Protein AF-A0A1H8LMW8-F1 (afdb_monomer)

Nearest PDB structures (foldseek):
  7dpy-assembly1_B-2  TM=4.728E-01  e=2.181E+00  Brucella abortus bv. 1 str. 9-941
  7kcg-assembly1_A  TM=3.922E-01  e=5.193E+00  Culex quinquefasciatus
  5kis-assembly1_B  TM=4.018E-01  e=8.014E+00  Yersinia entomophaga

Secondary structure (DSSP, 8-state):
-PPEEETTTTEEEEEETTEEEETTTTEEEEEEEETTEEEEEETTTTEEEEEEEETTEEEEEETTTTEEEEEE-

Radius of gyration: 13.05 Å; Cα contacts (8 Å, |Δi|>4): 142; chains: 1; bounding box: 30×23×28 Å

Mean predicted aligned error: 3.63 Å

Foldseek 3Di:
DDFDADPVLRWTWDDDDQWIATPSVRFIKGWDDDPQKIKIAGPVLGWIKIWGDDDQKIWIQTPSVNDIDIDGD

Solvent-accessibl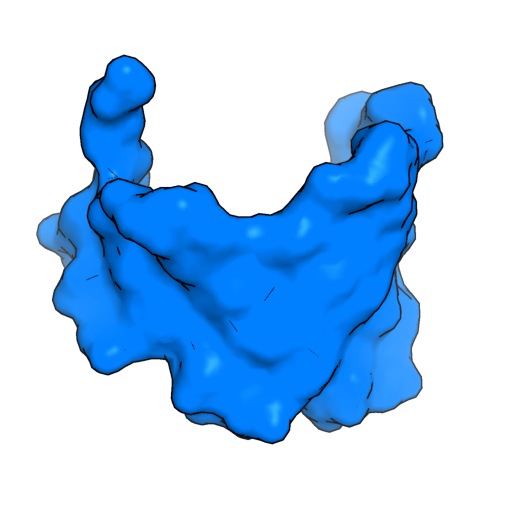e surface area (backbone atoms only — not comparable to full-atom values): 4127 Å² total; per-residue (Å²): 134,79,76,50,68,43,77,89,68,71,22,51,35,48,77,58,92,48,32,41,36,34,65,63,79,71,41,39,34,43,51,48,76,58,91,54,35,37,35,37,36,36,62,74,86,70,29,47,36,38,34,36,54,58,93,59,32,39,43,36,38,36,59,75,76,72,43,79,48,78,48,76,115

Sequence (73 aa):
MTPSYDYEAGAHIGNSGSNLYHYGVGSHISLNVNGNKFSGYDYDGGHHFTGSVTGKTVNLYDYGEGSYFNYSV

pLDDT: mean 94.36, std 8.21, range [52.0, 98.75]

Structure (mmCIF, N/CA/C/O backbone):
data_AF-A0A1H8LMW8-F1
#
_entry.id   AF-A0A1H8LMW8-F1
#
loop_
_atom_site.group_PDB
_atom_site.id
_atom_site.type_symbol
_atom_site.label_atom_id
_atom_site.label_alt_id
_atom_site.label_comp_id
_atom_site.label_asym_id
_atom_site.label_entity_id
_atom_site.label_seq_id
_atom_site.pdbx_PDB_ins_code
_atom_site.Cartn_x
_atom_site.Cartn_y
_atom_site.Cartn_z
_atom_site.occupancy
_atom_site.B_iso_or_equiv
_atom_site.auth_seq_id
_atom_site.auth_comp_id
_atom_site.auth_asym_id
_atom_site.auth_atom_id
_atom_site.pdbx_PDB_model_num
ATOM 1 N N . MET A 1 1 ? 11.421 12.311 5.634 1.00 52.00 1 MET A N 1
ATOM 2 C CA . MET A 1 1 ? 10.860 10.953 5.781 1.00 52.00 1 MET A CA 1
ATOM 3 C C . MET A 1 1 ? 11.949 10.002 5.307 1.00 52.00 1 MET A C 1
ATOM 5 O O . MET A 1 1 ? 12.470 10.234 4.224 1.00 52.00 1 MET A O 1
ATOM 9 N N . THR A 1 2 ? 12.415 9.075 6.142 1.00 54.38 2 THR A N 1
ATOM 10 C CA . THR A 1 2 ? 13.445 8.094 5.753 1.00 54.38 2 THR A CA 1
ATOM 11 C C . THR A 1 2 ? 12.860 7.111 4.734 1.00 54.38 2 THR A C 1
ATOM 13 O O . THR A 1 2 ? 11.692 6.755 4.890 1.00 54.38 2 THR A O 1
ATOM 16 N N . PRO A 1 3 ? 13.618 6.669 3.714 1.00 67.25 3 PRO A N 1
ATOM 17 C CA . PRO A 1 3 ? 13.169 5.608 2.817 1.00 67.25 3 PRO A CA 1
ATOM 18 C C . PRO A 1 3 ? 12.833 4.358 3.633 1.00 67.25 3 PRO A C 1
ATOM 20 O O . PRO A 1 3 ? 13.634 3.944 4.473 1.00 67.25 3 PRO A O 1
ATOM 23 N N . SER A 1 4 ? 11.661 3.772 3.405 1.00 87.62 4 SER A N 1
ATOM 24 C CA . SER A 1 4 ? 11.329 2.467 3.976 1.00 87.62 4 SER A CA 1
ATOM 25 C C . SER A 1 4 ? 12.181 1.393 3.292 1.00 87.62 4 SER A C 1
ATOM 27 O O . SER A 1 4 ? 12.519 1.524 2.113 1.00 87.62 4 SER A O 1
ATOM 29 N N . TYR A 1 5 ? 12.567 0.351 4.025 1.00 92.31 5 TYR A N 1
ATOM 30 C CA . TYR A 1 5 ? 13.373 -0.750 3.500 1.00 92.31 5 TYR A CA 1
ATOM 31 C C . TYR A 1 5 ? 12.664 -2.071 3.778 1.00 92.31 5 TYR A C 1
ATOM 33 O O . TYR A 1 5 ? 12.292 -2.339 4.921 1.00 92.31 5 TYR A O 1
ATOM 41 N N . ASP A 1 6 ? 12.475 -2.863 2.730 1.00 93.12 6 ASP A N 1
ATOM 42 C CA . ASP A 1 6 ? 12.045 -4.249 2.828 1.00 93.12 6 ASP A CA 1
ATOM 43 C C . ASP A 1 6 ? 13.293 -5.121 3.011 1.00 93.12 6 ASP A C 1
ATOM 45 O O . ASP A 1 6 ? 14.093 -5.309 2.090 1.00 93.12 6 ASP A O 1
ATOM 49 N N . TYR A 1 7 ? 13.471 -5.623 4.233 1.00 94.50 7 TYR A N 1
ATOM 50 C CA . TYR A 1 7 ? 14.593 -6.488 4.590 1.00 94.50 7 TYR A CA 1
ATOM 51 C C . TYR A 1 7 ? 14.453 -7.914 4.052 1.00 94.50 7 TYR A C 1
ATOM 53 O O . TYR A 1 7 ? 15.475 -8.581 3.902 1.00 94.50 7 TYR A O 1
ATOM 61 N N . GLU A 1 8 ? 13.238 -8.380 3.750 1.00 93.81 8 GLU A N 1
ATOM 62 C CA . GLU A 1 8 ? 13.022 -9.704 3.161 1.00 93.81 8 GLU A CA 1
ATOM 63 C C . GLU A 1 8 ? 13.408 -9.695 1.679 1.00 93.81 8 GLU A C 1
ATOM 65 O O . GLU A 1 8 ? 14.131 -10.581 1.223 1.00 93.81 8 GLU A O 1
ATOM 70 N N . ALA A 1 9 ? 13.014 -8.651 0.944 1.00 92.81 9 ALA A N 1
ATOM 71 C CA . ALA A 1 9 ? 13.410 -8.470 -0.454 1.00 92.81 9 ALA A CA 1
ATOM 72 C C . ALA A 1 9 ? 14.814 -7.861 -0.632 1.00 92.81 9 ALA A C 1
ATOM 74 O O . ALA A 1 9 ? 15.339 -7.835 -1.747 1.00 92.81 9 ALA A O 1
ATOM 75 N N . GLY A 1 10 ? 15.419 -7.324 0.433 1.00 95.94 10 GLY A N 1
ATOM 76 C CA . GLY A 1 10 ? 16.698 -6.613 0.363 1.00 95.94 10 GLY A CA 1
ATOM 77 C C . GLY A 1 10 ? 16.626 -5.331 -0.476 1.00 95.94 10 GLY A C 1
ATOM 78 O O . GLY A 1 10 ? 17.590 -4.980 -1.163 1.00 95.94 10 GLY A O 1
ATOM 79 N N . ALA A 1 11 ? 15.491 -4.628 -0.442 1.00 95.50 11 ALA A 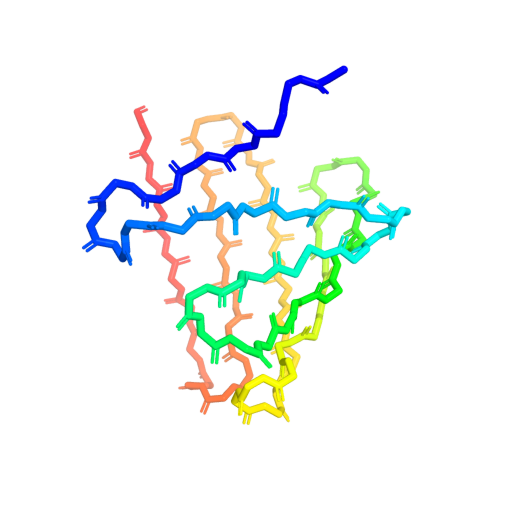N 1
ATOM 80 C CA . ALA A 1 11 ? 15.199 -3.534 -1.359 1.00 95.50 11 ALA A CA 1
ATOM 81 C C . ALA A 1 11 ? 14.609 -2.293 -0.681 1.00 95.50 11 ALA A C 1
ATOM 83 O O . ALA A 1 11 ? 13.955 -2.347 0.356 1.00 95.50 11 ALA A O 1
ATOM 84 N N . HIS A 1 12 ? 14.815 -1.138 -1.313 1.00 94.62 12 HIS A N 1
ATOM 85 C CA . HIS A 1 12 ? 14.191 0.109 -0.885 1.00 94.62 12 HIS A CA 1
ATOM 86 C C . HIS A 1 12 ? 12.732 0.193 -1.341 1.00 94.62 12 HIS A C 1
ATOM 88 O O . HIS A 1 12 ? 12.346 -0.350 -2.378 1.00 94.62 12 HIS A O 1
ATOM 94 N N . ILE A 1 13 ? 11.951 0.970 -0.600 1.00 93.62 13 ILE A N 1
ATOM 95 C CA . ILE A 1 13 ? 10.639 1.457 -1.008 1.00 93.62 13 ILE A CA 1
ATOM 96 C C . ILE A 1 13 ? 10.752 2.973 -1.154 1.00 93.62 13 ILE A C 1
ATOM 98 O O . ILE A 1 13 ? 11.032 3.695 -0.192 1.00 93.62 13 ILE A O 1
ATOM 102 N N . GLY A 1 14 ? 10.576 3.446 -2.384 1.00 92.56 14 GLY A N 1
ATOM 103 C CA . GLY A 1 14 ? 10.561 4.865 -2.717 1.00 92.56 14 GLY A CA 1
ATOM 104 C C . GLY A 1 14 ? 9.146 5.425 -2.677 1.00 92.56 14 GLY A C 1
ATOM 105 O O . GLY A 1 14 ? 8.182 4.716 -2.961 1.00 92.56 14 GLY A O 1
ATOM 106 N N . ASN A 1 15 ? 9.010 6.713 -2.370 1.00 88.31 15 ASN A N 1
ATOM 107 C CA . ASN A 1 15 ? 7.735 7.415 -2.443 1.00 88.31 15 ASN A CA 1
ATOM 108 C C . ASN A 1 15 ? 7.827 8.672 -3.319 1.00 88.31 15 ASN A C 1
ATOM 110 O O . ASN A 1 15 ? 8.803 9.417 -3.269 1.00 88.31 15 ASN A O 1
ATOM 114 N N . SER A 1 16 ? 6.785 8.925 -4.111 1.00 87.06 16 SER A N 1
ATOM 115 C CA . SER A 1 16 ? 6.621 10.163 -4.879 1.00 87.06 16 SER A CA 1
ATOM 116 C C . SER A 1 16 ? 5.145 10.548 -4.931 1.00 87.06 16 SER A C 1
ATOM 118 O O . SER A 1 16 ? 4.338 9.908 -5.609 1.00 87.06 16 SER A O 1
ATOM 120 N N . GLY A 1 17 ? 4.774 11.582 -4.171 1.00 86.94 17 GLY A N 1
ATOM 121 C CA . GLY A 1 17 ? 3.376 11.976 -3.991 1.00 86.94 17 GLY A CA 1
ATOM 122 C C . GLY A 1 17 ? 2.546 10.834 -3.401 1.00 86.94 17 GLY A C 1
ATOM 123 O O . GLY A 1 17 ? 2.847 10.345 -2.316 1.00 86.94 17 GLY A O 1
ATOM 124 N N . SER A 1 18 ? 1.518 10.409 -4.136 1.00 90.69 18 SER A N 1
ATOM 125 C CA . SER A 1 18 ? 0.655 9.274 -3.785 1.00 90.69 18 SER A CA 1
ATOM 126 C C . SER A 1 18 ? 1.205 7.914 -4.223 1.00 90.69 18 SER A C 1
ATOM 128 O O . SER A 1 18 ? 0.549 6.912 -3.983 1.00 90.69 18 SER A O 1
ATOM 130 N N . ASN A 1 19 ? 2.364 7.843 -4.878 1.00 93.88 19 ASN A N 1
ATOM 131 C CA . ASN A 1 19 ? 2.898 6.582 -5.390 1.00 93.88 19 ASN A CA 1
ATOM 132 C C . ASN A 1 19 ? 3.976 6.013 -4.468 1.00 93.88 19 ASN A C 1
ATOM 134 O O . ASN A 1 19 ? 4.856 6.746 -4.006 1.00 93.88 19 ASN A O 1
ATOM 138 N N . LEU A 1 20 ? 3.923 4.701 -4.253 1.00 94.38 20 LEU A N 1
ATOM 139 C CA . LEU A 1 20 ? 4.903 3.926 -3.498 1.00 94.38 20 LEU A CA 1
ATOM 140 C C . LEU A 1 20 ? 5.498 2.869 -4.426 1.00 94.38 20 LEU A C 1
ATOM 142 O O . LEU A 1 20 ? 4.785 1.970 -4.860 1.00 94.38 20 LEU A O 1
ATOM 146 N N . TYR A 1 21 ? 6.782 2.998 -4.749 1.00 95.25 21 TYR A N 1
ATOM 147 C CA . TYR A 1 21 ? 7.500 2.104 -5.656 1.00 95.25 21 TYR A CA 1
ATOM 148 C C . TYR A 1 21 ? 8.375 1.137 -4.862 1.00 95.25 21 TYR A C 1
ATOM 150 O O . TYR A 1 21 ? 9.213 1.570 -4.067 1.00 95.25 21 TYR A O 1
ATOM 158 N N . HIS A 1 22 ? 8.214 -0.163 -5.098 1.00 95.62 22 HIS A N 1
ATOM 159 C CA . HIS A 1 22 ? 8.989 -1.206 -4.438 1.00 95.62 22 HIS A CA 1
ATOM 160 C C . HIS A 1 22 ? 10.122 -1.689 -5.350 1.00 95.62 22 HIS A C 1
ATOM 162 O O . HIS A 1 22 ? 9.890 -2.423 -6.312 1.00 95.62 22 HIS A O 1
ATOM 168 N N . TYR A 1 23 ? 11.371 -1.320 -5.048 1.00 94.62 23 TYR A N 1
ATOM 169 C CA . TYR A 1 23 ? 12.506 -1.591 -5.942 1.00 94.62 23 TYR A CA 1
ATOM 170 C C . TYR A 1 23 ? 12.825 -3.082 -6.109 1.00 94.62 23 TYR A C 1
ATOM 172 O O . TYR A 1 23 ? 13.355 -3.463 -7.146 1.00 94.62 23 TYR A O 1
ATOM 180 N N . GLY A 1 24 ? 12.4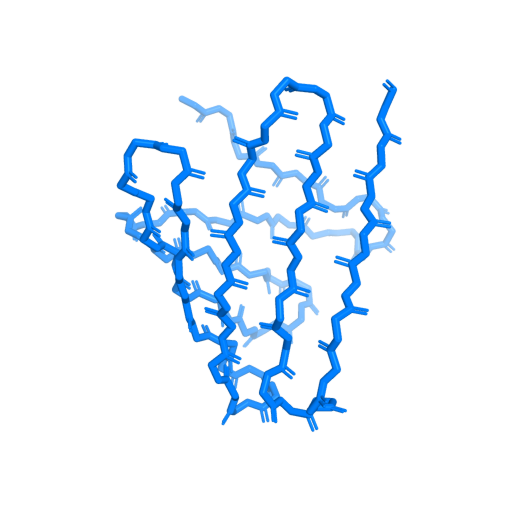85 -3.919 -5.126 1.00 94.88 24 GLY A N 1
ATOM 181 C CA . GLY A 1 24 ? 12.684 -5.371 -5.212 1.00 94.88 24 GLY A CA 1
ATOM 182 C C . GLY A 1 24 ? 11.638 -6.085 -6.070 1.00 94.88 24 GLY A C 1
ATOM 183 O O . GLY A 1 24 ? 11.937 -7.119 -6.649 1.00 94.88 24 GLY A O 1
ATOM 184 N N . VAL A 1 25 ? 10.433 -5.512 -6.182 1.00 93.38 25 VAL A N 1
ATOM 185 C CA . VAL A 1 25 ? 9.337 -6.068 -6.998 1.00 93.38 25 VAL A CA 1
ATOM 186 C C . VAL A 1 25 ? 9.381 -5.466 -8.404 1.00 93.38 25 VAL A C 1
ATOM 188 O O . VAL A 1 25 ? 9.038 -6.124 -9.376 1.00 93.38 25 VAL A O 1
ATOM 191 N N . GLY A 1 26 ? 9.853 -4.222 -8.538 1.00 95.25 26 GLY A N 1
ATOM 192 C CA . GLY A 1 26 ? 9.868 -3.511 -9.816 1.00 95.25 26 GLY A CA 1
ATOM 193 C C . GLY A 1 26 ? 8.505 -2.934 -10.204 1.00 95.25 26 GLY A C 1
ATOM 194 O O . GLY A 1 26 ? 8.290 -2.622 -11.371 1.00 95.25 26 GLY A O 1
ATOM 195 N N . SER A 1 27 ? 7.600 -2.777 -9.236 1.00 96.31 27 SER A N 1
ATOM 196 C CA . SER A 1 27 ? 6.259 -2.224 -9.433 1.00 96.31 27 SER A CA 1
ATOM 197 C C . SER A 1 27 ? 5.923 -1.178 -8.363 1.00 96.31 27 SER A C 1
ATOM 199 O O . SER A 1 27 ? 6.726 -0.886 -7.468 1.00 96.31 27 SER A O 1
ATOM 201 N N . HIS A 1 28 ? 4.746 -0.567 -8.476 1.00 95.12 28 HIS A N 1
ATOM 202 C CA . HIS A 1 28 ? 4.268 0.445 -7.545 1.00 95.12 28 HIS A CA 1
ATOM 203 C C . HIS A 1 28 ? 2.783 0.313 -7.247 1.00 95.12 28 HIS A C 1
ATOM 205 O O . HIS A 1 28 ? 2.019 -0.257 -8.018 1.00 95.12 28 HIS A O 1
ATOM 211 N N . ILE A 1 29 ? 2.375 0.935 -6.148 1.00 96.62 29 ILE A N 1
ATOM 212 C CA . ILE A 1 29 ? 0.973 1.212 -5.867 1.00 96.62 29 ILE A CA 1
ATOM 213 C C . ILE A 1 29 ? 0.739 2.718 -5.873 1.00 96.62 29 ILE A C 1
ATOM 215 O O . ILE A 1 29 ? 1.614 3.502 -5.493 1.00 96.62 29 ILE A O 1
ATOM 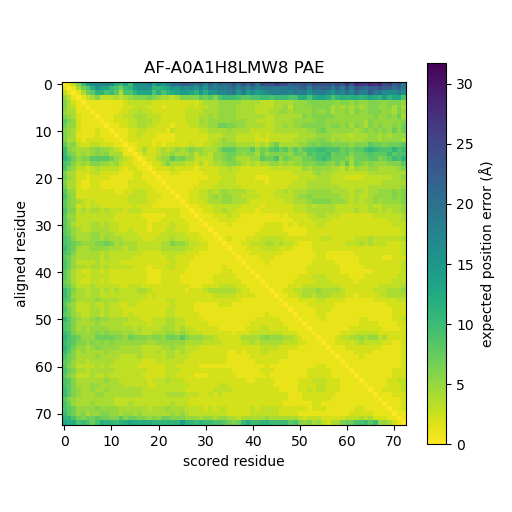219 N N . SER A 1 30 ? -0.467 3.122 -6.257 1.00 97.19 30 SER A N 1
ATOM 220 C CA . SER A 1 30 ? -0.987 4.444 -5.914 1.00 97.19 30 SER A CA 1
ATOM 221 C C . SER A 1 30 ? -1.817 4.342 -4.638 1.00 97.19 30 SER A C 1
ATOM 223 O O . SER A 1 30 ? -2.597 3.409 -4.472 1.00 97.19 30 SER A O 1
ATOM 225 N N . LEU A 1 31 ? -1.646 5.299 -3.733 1.00 96.56 31 LEU A N 1
ATOM 226 C CA . LEU A 1 31 ? -2.331 5.385 -2.454 1.00 96.56 31 LEU A CA 1
ATOM 227 C C . LEU A 1 31 ? -2.831 6.815 -2.238 1.00 96.56 31 LEU A C 1
ATOM 229 O O . LEU A 1 31 ? -2.063 7.765 -2.060 1.00 96.56 31 LEU A O 1
ATOM 233 N N . ASN A 1 32 ? -4.149 6.961 -2.215 1.00 97.06 32 ASN A N 1
ATOM 234 C CA . ASN A 1 32 ? -4.832 8.182 -1.833 1.00 97.06 32 ASN A CA 1
ATOM 235 C C . ASN A 1 32 ? -5.489 7.993 -0.464 1.00 97.06 32 ASN A C 1
ATOM 237 O O . ASN A 1 32 ? -6.268 7.060 -0.272 1.00 97.06 32 ASN A O 1
ATOM 241 N N . VAL A 1 33 ? -5.192 8.891 0.473 1.00 96.06 33 VAL A N 1
ATOM 242 C CA . VAL A 1 33 ? -5.769 8.888 1.821 1.00 96.06 33 VAL A CA 1
ATOM 243 C C . VAL A 1 33 ? -6.622 10.139 1.993 1.00 96.06 33 VAL A C 1
ATOM 245 O O . VAL A 1 33 ? -6.146 11.254 1.787 1.00 96.06 33 VAL A O 1
ATOM 248 N N . ASN A 1 34 ? -7.877 9.949 2.398 1.00 96.81 34 ASN A N 1
ATOM 249 C CA . ASN A 1 34 ? -8.821 11.016 2.701 1.00 96.81 34 ASN A CA 1
ATOM 250 C C . ASN A 1 34 ? -9.484 10.755 4.061 1.00 96.81 34 ASN A C 1
ATOM 252 O O . ASN A 1 34 ? -10.409 9.945 4.190 1.00 96.81 34 ASN A O 1
ATOM 256 N N . GLY A 1 35 ? -8.983 11.443 5.088 1.00 97.06 35 GLY A N 1
ATOM 257 C CA . GLY A 1 35 ? -9.415 11.246 6.466 1.00 97.06 35 GLY A CA 1
ATOM 258 C C . GLY A 1 35 ? -9.125 9.822 6.931 1.00 97.06 35 GLY A C 1
ATOM 259 O O . GLY A 1 35 ? -7.974 9.399 6.971 1.00 97.06 35 GLY A O 1
ATOM 260 N N . ASN A 1 36 ? -10.178 9.083 7.277 1.00 97.62 36 ASN A N 1
ATOM 261 C CA . ASN A 1 36 ? -10.079 7.694 7.718 1.00 97.62 36 ASN A CA 1
ATOM 262 C C . ASN A 1 36 ? -10.278 6.673 6.588 1.00 97.62 36 ASN A C 1
ATOM 264 O O . ASN A 1 36 ? -10.296 5.475 6.859 1.00 97.62 36 ASN A O 1
ATOM 268 N N . LYS A 1 37 ? -10.459 7.124 5.344 1.00 98.44 37 LYS A N 1
ATOM 269 C CA . LYS A 1 37 ? -10.620 6.269 4.166 1.00 98.44 37 LYS A CA 1
ATOM 270 C C . LYS A 1 37 ? -9.373 6.337 3.302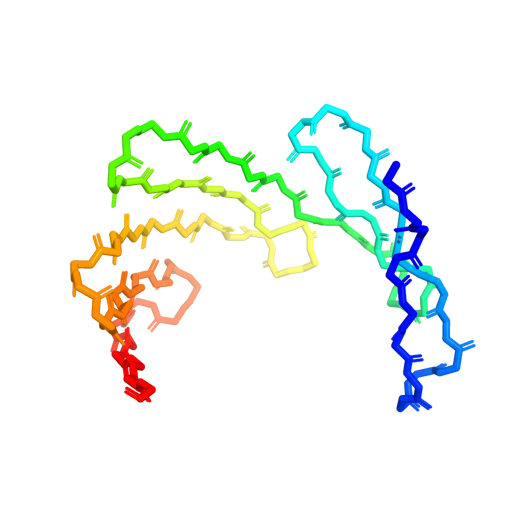 1.00 98.44 37 LYS A C 1
ATOM 272 O O . LYS A 1 37 ? -8.709 7.371 3.234 1.00 98.44 37 LYS A O 1
ATOM 277 N N . PHE A 1 38 ? -9.091 5.255 2.600 1.00 98.25 38 PHE A N 1
ATOM 278 C CA . PHE A 1 38 ? -8.053 5.218 1.587 1.00 98.25 38 PHE A CA 1
ATOM 279 C C . PHE A 1 38 ? -8.520 4.442 0.359 1.00 98.25 38 PHE A C 1
ATOM 281 O O . PHE A 1 38 ? -9.445 3.631 0.414 1.00 98.25 38 PHE A O 1
ATOM 288 N N . SER A 1 39 ? -7.887 4.728 -0.767 1.00 98.50 39 SER A N 1
ATOM 289 C CA . SER A 1 39 ? -8.094 4.033 -2.032 1.00 98.50 39 SER A CA 1
ATOM 290 C C . SER A 1 39 ? -6.795 3.999 -2.812 1.00 98.50 39 SER A C 1
ATOM 292 O O . SER A 1 39 ? -5.886 4.789 -2.547 1.00 98.50 39 SER A O 1
ATOM 294 N N . GLY A 1 40 ? -6.713 3.095 -3.772 1.00 98.19 40 GLY A N 1
ATOM 295 C CA . GLY A 1 40 ? -5.518 2.955 -4.568 1.00 98.19 40 GLY A CA 1
ATOM 296 C C . GLY A 1 40 ? -5.677 2.025 -5.750 1.00 98.19 40 GLY A C 1
ATOM 297 O O . GLY A 1 40 ? -6.771 1.547 -6.067 1.00 98.19 40 GLY A O 1
ATOM 298 N N . TYR A 1 41 ? -4.548 1.811 -6.405 1.00 98.38 41 TYR A N 1
ATOM 299 C CA . TYR A 1 41 ? -4.389 0.873 -7.504 1.00 98.38 41 TYR A CA 1
ATOM 300 C C . TYR A 1 41 ? -3.040 0.188 -7.352 1.00 98.38 41 TYR A C 1
ATOM 302 O O . TYR A 1 41 ? -2.028 0.880 -7.198 1.00 98.38 41 TYR A O 1
ATOM 310 N N . ASP A 1 42 ? -3.052 -1.138 -7.366 1.00 97.50 42 ASP A N 1
ATOM 311 C CA . ASP A 1 42 ? -1.861 -1.967 -7.462 1.00 97.50 42 ASP A CA 1
ATOM 312 C C . ASP A 1 42 ? -1.528 -2.197 -8.938 1.00 97.50 42 ASP A C 1
ATOM 314 O O . ASP A 1 42 ? -2.321 -2.784 -9.675 1.00 97.50 42 ASP A O 1
ATOM 318 N N . TYR A 1 43 ? -0.370 -1.700 -9.378 1.00 97.06 43 TYR A N 1
ATOM 319 C CA . TYR A 1 43 ? 0.069 -1.836 -10.765 1.00 97.06 43 TYR A CA 1
ATOM 320 C C . TYR A 1 43 ? 0.723 -3.188 -11.059 1.00 97.06 43 TYR A C 1
ATOM 322 O O . TYR A 1 43 ? 0.899 -3.498 -12.235 1.00 97.06 43 TYR A O 1
ATOM 330 N N . ASP A 1 44 ? 1.080 -3.976 -10.038 1.00 96.25 44 ASP A N 1
ATOM 331 C CA . ASP A 1 44 ? 1.572 -5.341 -10.240 1.00 96.25 44 ASP A CA 1
ATOM 332 C C . ASP A 1 44 ? 0.409 -6.287 -10.567 1.00 96.25 44 ASP A C 1
ATOM 334 O O . ASP A 1 44 ? 0.390 -6.909 -11.629 1.00 96.25 44 ASP A O 1
ATOM 338 N N . GLY A 1 45 ? -0.621 -6.309 -9.711 1.00 95.69 45 GLY A N 1
ATOM 339 C CA . GLY A 1 45 ? -1.839 -7.090 -9.940 1.00 95.69 45 GLY A CA 1
ATOM 340 C C . GLY A 1 45 ? -2.810 -6.476 -10.957 1.00 95.69 45 GLY A C 1
ATOM 341 O O . GLY A 1 45 ? -3.615 -7.186 -11.552 1.00 95.69 45 GLY A O 1
ATOM 342 N N . GLY A 1 46 ? -2.754 -5.162 -11.190 1.00 97.75 46 GLY A N 1
ATOM 343 C CA . GLY A 1 46 ? -3.660 -4.467 -12.110 1.00 97.75 46 GLY A CA 1
ATOM 344 C C . GLY A 1 46 ? -5.066 -4.229 -11.541 1.00 97.75 46 GLY A C 1
ATOM 345 O O . GLY A 1 46 ? -6.045 -4.148 -12.296 1.00 97.75 46 GLY A O 1
ATOM 346 N N . HIS A 1 47 ? -5.185 -4.090 -10.219 1.00 98.31 47 HIS A N 1
ATOM 347 C CA . HIS A 1 47 ? -6.467 -4.007 -9.520 1.00 98.31 47 HIS A CA 1
ATOM 348 C C . HIS A 1 47 ? -6.561 -2.809 -8.571 1.00 98.31 47 HIS A C 1
ATOM 350 O O . HIS A 1 47 ? -5.579 -2.328 -8.009 1.00 98.31 47 HIS A O 1
ATOM 356 N N . HIS A 1 48 ? -7.786 -2.309 -8.387 1.00 98.56 48 HIS A N 1
ATOM 357 C CA . HIS A 1 48 ? -8.075 -1.291 -7.381 1.00 98.56 48 HIS A CA 1
ATOM 358 C C . HIS A 1 48 ? -8.150 -1.902 -5.983 1.00 98.56 48 HIS A C 1
ATOM 360 O O . HIS A 1 48 ? -8.479 -3.073 -5.810 1.00 98.56 48 HIS A O 1
ATOM 366 N N . PHE A 1 49 ? -7.958 -1.064 -4.973 1.00 98.69 49 PHE A N 1
ATOM 367 C CA . PHE A 1 49 ? -8.308 -1.394 -3.598 1.00 98.69 49 PHE A CA 1
ATOM 368 C C . PHE A 1 49 ? -8.896 -0.177 -2.891 1.00 98.69 49 PHE A C 1
ATOM 370 O O . PHE A 1 49 ? -8.620 0.977 -3.236 1.00 98.69 49 PHE A O 1
ATOM 377 N N . THR A 1 50 ? -9.724 -0.428 -1.882 1.00 98.75 50 THR A N 1
ATOM 378 C CA . THR A 1 50 ? -10.275 0.622 -1.016 1.00 98.75 50 THR A CA 1
ATOM 379 C C . THR A 1 50 ? -10.305 0.153 0.420 1.00 98.75 50 THR A C 1
ATOM 381 O O . THR A 1 50 ? -10.370 -1.040 0.689 1.00 98.75 50 THR A O 1
ATOM 384 N N . GLY A 1 51 ? -10.288 1.080 1.364 1.00 98.44 51 GLY A N 1
ATOM 385 C CA . GLY A 1 51 ? -10.369 0.702 2.756 1.00 98.44 51 GLY A CA 1
ATOM 386 C C . GLY A 1 51 ? -10.577 1.867 3.694 1.00 98.44 51 GLY A C 1
ATOM 387 O O . GLY A 1 51 ? -10.727 3.025 3.294 1.00 98.44 51 GLY A O 1
ATOM 388 N N . SER A 1 52 ? -10.609 1.539 4.976 1.00 98.38 52 SER A N 1
ATOM 389 C CA . SER A 1 52 ? -10.717 2.523 6.041 1.00 98.38 52 SER A CA 1
ATOM 390 C C . SER A 1 52 ? -9.987 2.071 7.291 1.00 98.38 52 SER A C 1
ATOM 392 O O . SER A 1 52 ? -9.939 0.878 7.587 1.00 98.38 52 SER A O 1
ATOM 394 N N . VAL A 1 53 ? -9.483 3.039 8.046 1.00 98.19 53 VAL A N 1
ATOM 395 C CA . VAL A 1 53 ? -8.861 2.830 9.351 1.00 98.19 53 VAL A CA 1
ATOM 396 C C . VAL A 1 53 ? -9.803 3.360 10.427 1.00 98.19 53 VAL A C 1
ATOM 398 O O . VAL A 1 53 ? -10.173 4.531 10.411 1.00 98.19 53 VAL A O 1
ATOM 401 N N . THR A 1 54 ? -10.207 2.512 11.371 1.00 97.38 54 THR A N 1
ATOM 402 C CA . THR A 1 54 ? -11.040 2.911 12.516 1.00 97.38 54 THR A CA 1
ATOM 403 C C . THR A 1 54 ? -10.399 2.427 13.811 1.00 97.38 54 THR A C 1
ATOM 405 O O . THR A 1 54 ? -10.337 1.228 14.086 1.00 97.38 54 THR A O 1
ATOM 408 N N . GLY A 1 55 ? -9.897 3.365 14.619 1.00 95.94 55 GLY A N 1
ATOM 409 C CA . GLY A 1 55 ? -9.127 3.041 15.819 1.00 95.94 55 GLY A CA 1
ATOM 410 C C . GLY A 1 55 ? -7.854 2.273 15.460 1.00 95.94 55 GLY A C 1
ATOM 411 O O . GLY A 1 55 ? -6.995 2.802 14.762 1.00 95.94 55 GLY A O 1
ATOM 412 N N . LYS A 1 56 ? -7.750 1.024 15.925 1.00 97.06 56 LYS A N 1
ATOM 413 C CA . LYS A 1 56 ? -6.636 0.109 15.617 1.00 97.06 56 LYS A CA 1
ATOM 414 C C . LYS A 1 56 ? -6.968 -0.933 14.545 1.00 97.06 56 LYS A C 1
ATOM 416 O O . LYS A 1 56 ? -6.234 -1.902 14.395 1.00 97.06 56 LYS A O 1
ATOM 421 N N . THR A 1 57 ? -8.089 -0.764 13.845 1.00 97.81 57 THR A N 1
ATOM 422 C CA . THR A 1 57 ? -8.570 -1.722 12.842 1.00 97.81 57 THR A CA 1
ATOM 423 C C . THR A 1 57 ? -8.450 -1.131 11.445 1.00 97.81 57 THR A C 1
ATOM 425 O O . THR A 1 57 ? -8.761 0.045 11.241 1.00 97.81 57 THR A O 1
ATOM 428 N N . VAL A 1 58 ? -8.042 -1.956 10.485 1.00 98.38 58 VAL A N 1
ATOM 429 C CA . VAL A 1 58 ? -8.015 -1.649 9.055 1.00 98.38 58 VAL A CA 1
ATOM 430 C C . VAL A 1 58 ? -8.954 -2.609 8.338 1.00 98.38 58 VAL A C 1
ATOM 432 O O . VAL A 1 58 ? -8.770 -3.819 8.427 1.00 98.38 58 VAL A O 1
ATOM 435 N N . ASN A 1 59 ? -9.918 -2.062 7.600 1.00 98.31 59 ASN A N 1
ATOM 436 C CA . ASN A 1 59 ? -10.754 -2.825 6.675 1.00 98.31 59 ASN A CA 1
ATOM 437 C C . ASN A 1 59 ? -10.289 -2.511 5.254 1.00 98.31 59 ASN A C 1
ATOM 439 O O . ASN A 1 59 ? -10.223 -1.336 4.885 1.00 98.31 59 ASN A O 1
ATOM 443 N N . LEU A 1 60 ? -9.990 -3.542 4.474 1.00 98.50 60 LEU A N 1
ATOM 444 C CA . LEU A 1 60 ? -9.505 -3.467 3.101 1.00 98.50 60 LEU A CA 1
ATOM 445 C C . LEU A 1 60 ? -10.435 -4.288 2.210 1.00 98.50 60 LEU A C 1
ATOM 447 O O . LEU A 1 60 ? -10.716 -5.438 2.516 1.00 98.50 60 LEU A O 1
ATOM 451 N N . TYR A 1 61 ? -10.903 -3.708 1.115 1.00 98.69 61 TYR A N 1
ATOM 452 C CA . TYR A 1 61 ? -11.509 -4.433 0.010 1.00 98.69 61 TYR A CA 1
ATOM 453 C C . TYR A 1 61 ? -10.538 -4.440 -1.164 1.00 98.69 61 TYR A C 1
ATOM 455 O O . TYR A 1 61 ? -10.163 -3.372 -1.663 1.00 98.69 61 TYR A O 1
ATOM 463 N N . ASP A 1 62 ? -10.160 -5.638 -1.588 1.00 98.38 62 ASP A N 1
ATOM 464 C CA . ASP A 1 62 ? -9.311 -5.875 -2.749 1.00 98.38 62 ASP A CA 1
ATOM 465 C C . ASP A 1 62 ? -10.194 -6.282 -3.935 1.00 98.38 62 ASP A C 1
ATOM 467 O O . ASP A 1 62 ? -10.964 -7.243 -3.845 1.00 98.38 62 ASP A O 1
ATOM 471 N N . TYR A 1 63 ? -10.123 -5.535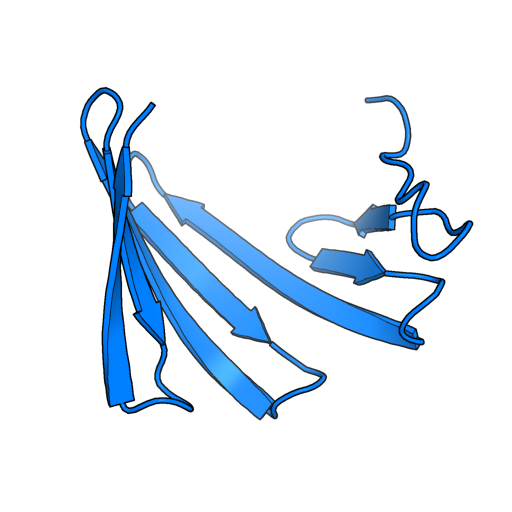 -5.042 1.00 98.25 63 TYR A N 1
ATOM 472 C CA . TYR A 1 63 ? -10.923 -5.835 -6.231 1.00 98.25 63 TYR A CA 1
ATOM 473 C C . TYR A 1 63 ? -10.377 -7.013 -7.045 1.00 98.25 63 TYR A C 1
ATOM 475 O O . TYR A 1 63 ? -11.159 -7.616 -7.779 1.00 98.25 63 TYR A O 1
ATOM 483 N N . GLY A 1 64 ? -9.086 -7.335 -6.936 1.00 97.44 64 GLY A N 1
ATOM 484 C CA . GLY A 1 64 ? -8.490 -8.511 -7.572 1.00 97.44 64 GLY A CA 1
ATOM 485 C C . GLY A 1 64 ? -8.983 -9.802 -6.931 1.00 97.44 64 GLY A C 1
ATOM 486 O O . GLY A 1 64 ? -9.396 -10.727 -7.625 1.00 97.44 64 GLY A O 1
ATOM 487 N N . GLU A 1 65 ? -9.056 -9.810 -5.600 1.00 97.75 65 GLU A N 1
ATOM 488 C CA . GLU A 1 65 ? -9.575 -10.943 -4.819 1.00 97.75 65 GLU A CA 1
ATOM 489 C C . GLU A 1 65 ? -11.105 -10.917 -4.650 1.00 97.75 65 GLU A C 1
ATOM 491 O O . GLU A 1 65 ? -11.711 -11.879 -4.171 1.00 97.75 65 GLU A O 1
ATOM 496 N N . GLY A 1 66 ? -11.754 -9.794 -4.98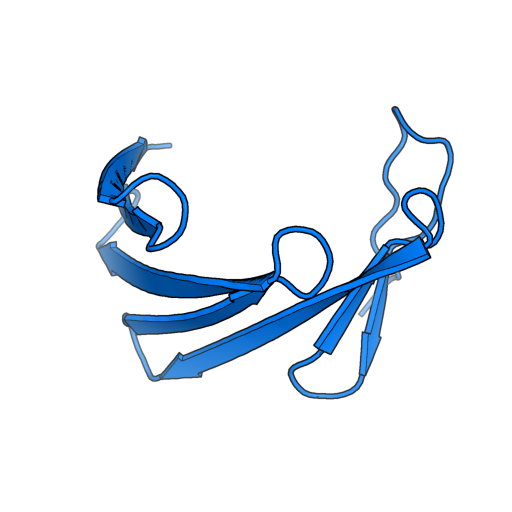0 1.00 98.19 66 GLY A N 1
ATOM 497 C CA . GLY A 1 66 ? -13.194 -9.591 -4.786 1.00 98.19 66 GLY A CA 1
ATOM 498 C C . GLY A 1 66 ? -13.643 -9.762 -3.330 1.00 98.19 66 GLY A C 1
ATOM 499 O O . GLY A 1 66 ? -14.756 -10.229 -3.079 1.00 98.19 66 GLY A O 1
ATOM 500 N N . SER A 1 67 ? -12.765 -9.446 -2.372 1.00 98.50 67 SER A N 1
ATOM 501 C CA . SER A 1 67 ? -12.893 -9.877 -0.976 1.00 98.50 67 SER A CA 1
ATOM 502 C C . SER A 1 67 ? -12.487 -8.799 0.029 1.00 98.50 67 SER A C 1
ATOM 504 O O . SER A 1 67 ? -11.679 -7.913 -0.256 1.00 98.50 67 SER A O 1
ATOM 506 N N . TYR A 1 68 ? -13.057 -8.891 1.237 1.00 98.25 68 TYR A N 1
ATOM 507 C CA . TYR A 1 68 ? -12.692 -8.048 2.377 1.00 98.25 68 TYR A CA 1
ATOM 508 C C . TYR A 1 68 ? -11.648 -8.727 3.268 1.00 98.25 68 TYR A C 1
ATOM 510 O O . TYR A 1 68 ? -11.834 -9.863 3.702 1.00 98.25 68 TYR A O 1
ATOM 518 N N . PHE A 1 69 ? -10.621 -7.970 3.640 1.00 98.44 69 PHE A N 1
ATOM 519 C CA . PHE A 1 69 ? -9.588 -8.332 4.601 1.00 98.44 69 PHE A CA 1
ATOM 520 C C . PHE A 1 69 ? -9.625 -7.354 5.774 1.00 98.44 69 PHE A C 1
ATOM 522 O O . PHE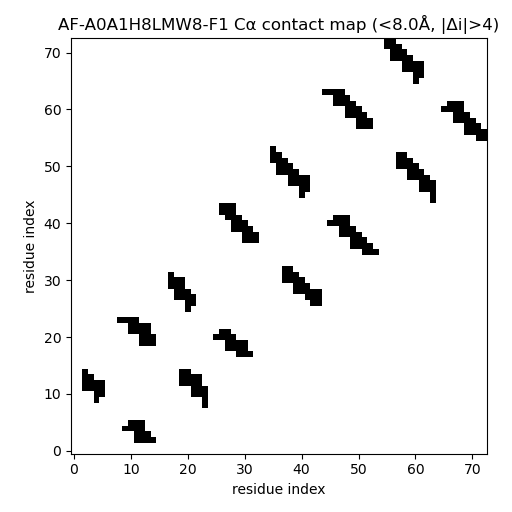 A 1 69 ? -9.723 -6.140 5.585 1.00 98.44 69 PHE A O 1
ATOM 529 N N . ASN A 1 70 ? -9.562 -7.877 6.998 1.00 97.81 70 ASN A N 1
ATOM 530 C CA . ASN A 1 70 ? -9.636 -7.072 8.214 1.00 97.81 70 ASN A CA 1
ATOM 531 C C . ASN A 1 70 ? -8.402 -7.345 9.072 1.00 97.81 70 ASN A C 1
ATOM 533 O O . ASN A 1 70 ? -8.098 -8.499 9.373 1.00 97.81 70 ASN A O 1
ATOM 537 N N . TYR A 1 71 ? -7.716 -6.282 9.480 1.00 97.44 71 TYR A N 1
ATOM 538 C CA . TYR A 1 71 ? -6.494 -6.343 10.278 1.00 97.44 71 TYR A CA 1
ATOM 539 C C . TYR A 1 71 ? -6.668 -5.520 11.552 1.00 97.44 71 TYR A C 1
ATOM 541 O O . TYR A 1 71 ? -7.313 -4.473 11.531 1.00 97.44 71 TYR A O 1
ATOM 549 N N . SER A 1 72 ? -6.070 -5.960 12.655 1.00 95.81 72 SER A N 1
ATOM 550 C CA . SER A 1 72 ? 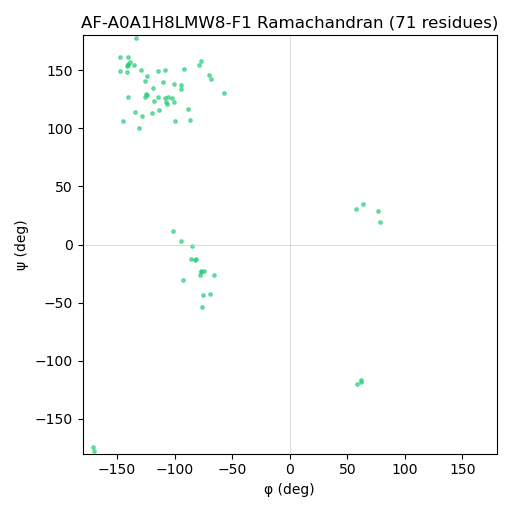-6.097 -5.243 13.934 1.00 95.81 72 SER A CA 1
ATOM 551 C C . SER A 1 72 ? -4.753 -5.332 14.647 1.00 95.81 72 SER A C 1
ATOM 553 O O . SER A 1 72 ? -4.080 -6.357 14.534 1.00 95.81 72 SER A O 1
ATOM 555 N N . VAL A 1 73 ? -4.406 -4.288 15.406 1.00 87.88 73 VAL A N 1
ATOM 556 C CA . VAL A 1 73 ? -3.158 -4.181 16.189 1.00 87.88 73 VAL A CA 1
ATOM 557 C C . VAL A 1 73 ? -3.428 -4.107 17.688 1.00 87.88 73 VAL A C 1
ATOM 559 O O . VAL A 1 73 ? -4.370 -3.381 18.089 1.00 87.88 73 VAL A O 1
#